Protein AF-A0A970CXB5-F1 (afdb_monomer)

Foldseek 3Di:
DFADLPPDDPVLVVVLVVLVVVVVVCCVVCVVLVQQCVVPVVSSVVVVHPSVVVVVVVVVSVVVNLVSVCNNGNDLLSVQLVPLLLVLQVLPDPDPVSSVVSSVVQSVVLLVVLVVVCVVPVDRSSVSSSVSSVVSSVVSVVVSVVVVD

Nearest PDB structures (foldseek):
  7kyp-assembly4_N  TM=9.381E-01  e=1.995E-06  Streptococcus pneumoniae D39
  7kyo-assembly1_C-2  TM=9.412E-01  e=4.731E-06  Streptococcus pneumoniae D39

Secondary structure (DSSP, 8-state):
----GGG--HHHHHHHHHHHHHHHHHHHHTHHHHHHHHH-HHHHHHTT--HHHHHHHHHHHHHHHHHHHHHHH-HHHHHHHHHHHHHHHHTT-SSHHHHHHHHHHHHHHHHHHHHHHHHHH---HHHHHHHHHHHHHHHHHHHHHHHH-

Radius of gyration: 17.23 Å; Cα contacts (8 Å, |Δi|>4): 120; chains: 1; bounding box: 40×37×47 Å

Sequence (149 aa):
LFGSILVISDLELIFSVILSLIVVIVILLFYNDLFAISYDEDFAKTMGINVKGMNYLVAVLTSITVVLGIRVVGTMLISSMIIFPTITALQISNSFKSTIFIS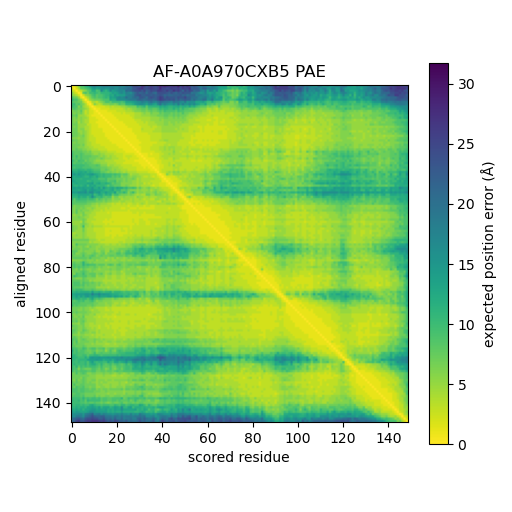VILAITSVIFGVFMSFIYDFPTGATIVMINSIYFVIFLAIKKLRLE

Structure (mmCIF, N/CA/C/O backbone):
data_AF-A0A970CXB5-F1
#
_entry.id   AF-A0A970CXB5-F1
#
loop_
_atom_site.group_PDB
_atom_site.id
_atom_site.type_symbol
_atom_site.label_atom_id
_atom_site.label_alt_id
_atom_site.label_comp_id
_atom_site.label_asym_id
_atom_site.label_entity_id
_atom_site.label_seq_id
_atom_site.pdbx_PDB_ins_code
_atom_site.Cartn_x
_atom_site.Cartn_y
_atom_site.Cartn_z
_atom_site.occupancy
_atom_site.B_iso_or_equiv
_atom_site.auth_seq_id
_atom_site.auth_comp_id
_atom_site.auth_asym_id
_atom_site.auth_atom_id
_atom_site.pdbx_PDB_model_num
ATOM 1 N N . LEU A 1 1 ? 2.685 8.915 -19.118 1.00 51.41 1 LEU A N 1
ATOM 2 C CA . LEU A 1 1 ? 1.547 7.965 -19.001 1.00 51.41 1 LEU A CA 1
ATOM 3 C C . LEU A 1 1 ? 2.050 6.605 -18.545 1.00 51.41 1 LEU A C 1
ATOM 5 O O . LEU A 1 1 ? 1.599 6.132 -17.510 1.00 51.41 1 LEU A O 1
ATOM 9 N N . PHE A 1 2 ? 3.047 6.055 -19.238 1.00 49.03 2 PHE A N 1
ATOM 10 C CA . PHE A 1 2 ? 3.883 4.960 -18.747 1.00 49.03 2 PHE A CA 1
ATOM 11 C C . PHE A 1 2 ? 5.110 5.569 -18.055 1.00 49.03 2 PHE A C 1
ATOM 13 O O . PHE A 1 2 ? 5.755 6.441 -18.640 1.00 49.03 2 PHE A O 1
ATOM 20 N N . GLY A 1 3 ? 5.342 5.235 -16.785 1.00 54.47 3 GLY A N 1
ATOM 21 C CA . GLY A 1 3 ? 6.566 5.627 -16.084 1.00 54.47 3 GLY A CA 1
ATOM 22 C C . GLY A 1 3 ? 7.754 4.858 -16.652 1.00 54.47 3 GLY A C 1
ATOM 23 O O . GLY A 1 3 ? 7.580 3.773 -17.208 1.00 54.47 3 GLY A O 1
ATOM 24 N N . SER A 1 4 ? 8.953 5.421 -16.539 1.00 58.28 4 SER A N 1
ATOM 25 C CA . SER A 1 4 ? 10.175 4.710 -16.902 1.00 58.28 4 SER A CA 1
ATOM 26 C C . SER A 1 4 ? 10.948 4.399 -15.632 1.00 58.28 4 SER A C 1
ATOM 28 O O . SER A 1 4 ? 11.609 5.270 -15.072 1.00 58.28 4 SER A O 1
ATOM 30 N N . ILE A 1 5 ? 10.887 3.138 -15.202 1.00 61.16 5 ILE A N 1
ATOM 31 C CA . ILE A 1 5 ? 11.655 2.619 -14.057 1.00 61.16 5 ILE A CA 1
ATOM 32 C C . ILE A 1 5 ? 13.171 2.819 -14.274 1.00 61.16 5 ILE A C 1
ATOM 34 O O . ILE A 1 5 ? 13.932 2.894 -13.316 1.00 61.16 5 ILE A O 1
ATOM 38 N N . LEU A 1 6 ? 13.600 2.968 -15.533 1.00 55.09 6 LEU A N 1
ATOM 39 C CA . LEU A 1 6 ? 14.987 3.194 -15.948 1.00 55.09 6 LEU A CA 1
ATOM 40 C C . LEU A 1 6 ? 15.471 4.648 -15.789 1.00 55.09 6 LEU A C 1
ATOM 42 O O . LEU A 1 6 ? 16.666 4.888 -15.919 1.00 55.09 6 LEU A O 1
ATOM 46 N N . VAL A 1 7 ? 14.582 5.618 -15.535 1.00 60.44 7 VAL A N 1
ATOM 47 C CA . VAL A 1 7 ? 14.919 7.061 -15.457 1.00 60.44 7 VAL A CA 1
ATOM 48 C C . VAL A 1 7 ? 14.645 7.612 -14.052 1.00 60.44 7 VAL A C 1
ATOM 50 O O . VAL A 1 7 ? 14.286 8.771 -13.874 1.00 60.44 7 VAL A O 1
ATOM 53 N N . ILE A 1 8 ? 14.781 6.770 -13.028 1.00 70.75 8 ILE A N 1
ATOM 54 C CA . ILE A 1 8 ? 14.688 7.209 -11.634 1.00 70.75 8 ILE A CA 1
ATOM 55 C C . ILE A 1 8 ? 16.016 7.848 -11.236 1.00 70.75 8 ILE A C 1
ATOM 57 O O . ILE A 1 8 ? 17.074 7.240 -11.387 1.00 70.75 8 ILE A O 1
ATOM 61 N N . SER A 1 9 ? 15.960 9.067 -10.702 1.00 80.19 9 SER A N 1
ATOM 62 C CA . SER A 1 9 ? 17.124 9.694 -10.069 1.00 80.19 9 SER A CA 1
ATOM 63 C C . SER A 1 9 ? 17.391 9.077 -8.691 1.00 80.19 9 SER A C 1
ATOM 65 O O . SER A 1 9 ? 16.446 8.772 -7.962 1.00 80.19 9 SER A O 1
ATOM 67 N N . ASP A 1 10 ? 18.660 8.979 -8.279 1.00 81.94 10 ASP A N 1
ATOM 68 C CA . ASP A 1 10 ? 19.047 8.487 -6.945 1.00 81.94 10 ASP A CA 1
ATOM 69 C C . ASP A 1 10 ? 18.317 9.224 -5.811 1.00 81.94 10 ASP A C 1
ATOM 71 O O . ASP A 1 10 ? 17.926 8.623 -4.809 1.00 81.94 10 ASP A O 1
ATOM 75 N N . LEU A 1 11 ? 18.060 10.526 -5.989 1.00 82.38 11 LEU A N 1
ATOM 76 C CA . LEU A 1 11 ? 17.287 11.324 -5.038 1.00 82.38 11 LEU A CA 1
ATOM 77 C C . LEU A 1 11 ? 15.834 10.847 -4.934 1.00 82.38 11 LEU A C 1
ATOM 79 O O . LEU A 1 11 ? 15.323 10.699 -3.826 1.00 82.38 11 LEU A O 1
ATOM 83 N N . GLU A 1 12 ? 15.166 10.582 -6.059 1.00 80.81 12 GLU A N 1
ATOM 84 C CA . GLU A 1 12 ? 13.779 10.097 -6.069 1.00 80.81 12 GLU A CA 1
ATOM 85 C C . GLU A 1 12 ? 13.670 8.713 -5.416 1.00 80.81 12 GLU A C 1
ATOM 87 O O . GLU A 1 12 ? 12.716 8.449 -4.680 1.00 80.81 12 GLU A O 1
ATOM 92 N N . LEU A 1 13 ? 14.686 7.865 -5.606 1.00 84.62 13 LEU A N 1
ATOM 93 C CA . LEU A 1 13 ? 14.781 6.564 -4.949 1.00 84.62 13 LEU A CA 1
ATOM 94 C C . LEU A 1 13 ? 14.929 6.708 -3.427 1.00 84.62 13 LEU A C 1
ATOM 96 O O . LEU A 1 13 ? 14.168 6.091 -2.681 1.00 84.62 13 LEU A O 1
ATOM 100 N N . ILE A 1 14 ? 15.841 7.565 -2.953 1.00 88.81 14 ILE A N 1
ATOM 101 C CA . ILE A 1 14 ? 16.033 7.832 -1.517 1.00 88.81 14 ILE A CA 1
ATOM 102 C C . ILE A 1 14 ? 14.749 8.386 -0.886 1.00 88.81 14 ILE A C 1
ATOM 104 O O . ILE A 1 14 ? 14.315 7.888 0.156 1.00 88.81 14 ILE A O 1
ATOM 108 N N . PHE A 1 15 ? 14.100 9.367 -1.523 1.00 87.94 15 PHE A N 1
ATOM 109 C CA . PHE A 1 15 ? 12.828 9.912 -1.037 1.00 87.94 15 PHE A CA 1
ATOM 110 C C . PHE A 1 15 ? 11.739 8.840 -0.955 1.00 87.94 15 PHE A C 1
ATOM 112 O O . PHE A 1 15 ? 11.019 8.787 0.043 1.00 87.94 15 PHE A O 1
ATOM 119 N N . SER A 1 16 ? 11.633 7.959 -1.956 1.00 87.88 16 SER A N 1
ATOM 120 C CA . SER A 1 16 ? 10.654 6.868 -1.938 1.00 87.88 16 SER A CA 1
ATOM 121 C C . SER A 1 16 ? 10.918 5.873 -0.806 1.00 87.88 16 SER A C 1
ATOM 123 O O . SER A 1 16 ? 9.967 5.412 -0.174 1.00 87.88 16 SER A O 1
ATOM 125 N N . VAL A 1 17 ? 12.183 5.545 -0.525 1.00 90.06 17 VAL A N 1
ATOM 126 C CA . VAL A 1 17 ? 12.550 4.628 0.567 1.00 90.06 17 VAL A CA 1
ATOM 127 C C . VAL A 1 17 ? 12.222 5.248 1.924 1.00 90.06 17 VAL A C 1
ATOM 129 O O . VAL A 1 17 ? 11.579 4.603 2.754 1.00 90.06 17 VAL A O 1
ATOM 132 N N . ILE A 1 18 ? 12.603 6.510 2.139 1.00 93.19 18 ILE A N 1
ATOM 133 C CA . ILE A 1 18 ? 12.309 7.236 3.381 1.00 93.19 18 ILE A CA 1
ATOM 134 C C . ILE A 1 18 ? 10.796 7.332 3.594 1.00 93.19 18 ILE A C 1
ATOM 136 O O . ILE A 1 18 ? 10.307 7.017 4.679 1.00 93.19 18 ILE A O 1
ATOM 140 N N . LEU A 1 19 ? 10.040 7.712 2.558 1.00 91.69 19 LEU A N 1
ATOM 141 C CA . LEU A 1 19 ? 8.587 7.812 2.652 1.00 91.69 19 LEU A CA 1
ATOM 142 C C . LEU A 1 19 ? 7.947 6.454 2.953 1.00 91.69 19 LEU A C 1
ATOM 144 O O . LEU A 1 19 ? 7.086 6.375 3.825 1.00 91.69 19 LEU A O 1
ATOM 148 N N . SER A 1 20 ? 8.388 5.385 2.285 1.00 90.56 20 SER A N 1
ATOM 149 C CA . SER A 1 20 ? 7.898 4.032 2.559 1.00 90.56 20 SER A CA 1
ATOM 150 C C . SER A 1 20 ? 8.126 3.638 4.019 1.00 90.56 20 SER A C 1
ATOM 152 O O . SER A 1 20 ? 7.236 3.058 4.638 1.00 90.56 20 SER A O 1
ATOM 154 N N . LEU A 1 21 ? 9.291 3.964 4.589 1.00 94.44 21 LEU A N 1
ATOM 155 C CA . LEU A 1 21 ? 9.592 3.678 5.992 1.00 94.44 21 LEU A CA 1
ATOM 156 C C . LEU A 1 21 ? 8.654 4.450 6.932 1.00 94.44 21 LEU A C 1
ATOM 158 O O . LEU A 1 21 ? 8.094 3.866 7.857 1.00 94.44 21 LEU A O 1
ATOM 162 N N . ILE A 1 22 ? 8.438 5.741 6.663 1.00 94.25 22 ILE A N 1
ATOM 163 C CA . ILE A 1 22 ? 7.520 6.593 7.432 1.00 94.25 22 ILE A CA 1
ATOM 164 C C . ILE A 1 22 ? 6.100 6.023 7.395 1.00 94.25 22 ILE A C 1
ATOM 166 O O . ILE A 1 22 ? 5.473 5.891 8.443 1.00 94.25 22 ILE A O 1
ATOM 170 N N . VAL A 1 23 ? 5.603 5.642 6.214 1.00 92.75 23 VAL A N 1
ATOM 171 C CA . VAL A 1 23 ? 4.262 5.059 6.055 1.00 92.75 23 VAL A CA 1
ATOM 172 C C . VAL A 1 23 ? 4.129 3.772 6.868 1.00 92.75 23 VAL A C 1
ATOM 174 O O . VAL A 1 23 ? 3.156 3.615 7.603 1.00 92.75 23 VAL A 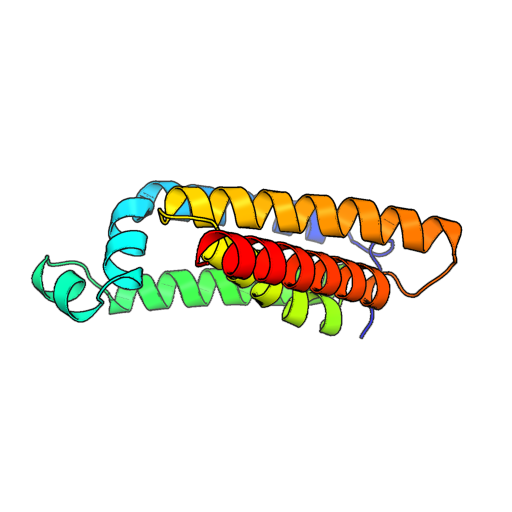O 1
ATOM 177 N N . VAL A 1 24 ? 5.117 2.875 6.804 1.00 92.50 24 VAL A N 1
ATOM 178 C CA . VAL A 1 24 ? 5.108 1.632 7.592 1.00 92.50 24 VAL A CA 1
ATOM 179 C C . VAL A 1 24 ? 5.105 1.926 9.094 1.00 92.50 24 VAL A C 1
ATOM 181 O O . VAL A 1 24 ? 4.311 1.335 9.822 1.00 92.50 24 VAL A O 1
ATOM 184 N N . ILE A 1 25 ? 5.938 2.859 9.566 1.00 93.50 25 ILE A N 1
ATOM 185 C CA . ILE A 1 25 ? 5.994 3.250 10.983 1.00 93.50 25 ILE A CA 1
ATOM 186 C C . ILE A 1 25 ? 4.647 3.809 11.447 1.00 93.50 25 ILE A C 1
ATOM 188 O O . ILE A 1 25 ? 4.146 3.404 12.492 1.00 93.50 25 ILE A O 1
ATOM 192 N N . VAL A 1 26 ? 4.034 4.695 10.663 1.00 91.81 26 VAL A N 1
ATOM 193 C CA . VAL A 1 26 ? 2.715 5.262 10.967 1.00 91.81 26 VAL A CA 1
ATOM 194 C C . VAL A 1 26 ? 1.659 4.164 11.058 1.00 91.81 26 VAL A C 1
ATOM 196 O O . VAL A 1 26 ? 0.900 4.140 12.023 1.00 91.81 26 VAL A O 1
ATOM 199 N N . ILE A 1 27 ? 1.622 3.237 10.096 1.00 89.19 27 ILE A N 1
ATOM 200 C CA . ILE A 1 27 ? 0.663 2.124 10.107 1.00 89.19 27 ILE A CA 1
ATOM 201 C C . ILE A 1 27 ? 0.848 1.261 11.359 1.00 89.19 27 ILE A C 1
ATOM 203 O O . ILE A 1 27 ? -0.140 0.829 11.946 1.00 89.19 27 ILE A O 1
ATOM 207 N N . LEU A 1 28 ? 2.091 1.015 11.785 1.00 90.06 28 LEU A N 1
ATOM 208 C CA . LEU A 1 28 ? 2.377 0.228 12.986 1.00 90.06 28 LEU A CA 1
ATOM 209 C C . LEU A 1 28 ? 1.985 0.962 14.275 1.00 90.06 28 LEU A C 1
ATOM 211 O O . LEU A 1 28 ? 1.405 0.342 15.163 1.00 90.06 28 LEU A O 1
ATOM 215 N N . LEU A 1 29 ? 2.277 2.262 14.379 1.00 88.88 29 LEU A N 1
ATOM 216 C CA . LEU A 1 29 ? 1.959 3.073 15.559 1.00 88.88 29 LEU A CA 1
ATOM 217 C C . LEU A 1 29 ? 0.451 3.293 15.721 1.00 88.88 29 LEU A C 1
ATOM 219 O O . LEU A 1 29 ? -0.072 3.169 16.824 1.00 88.88 29 LEU A O 1
ATOM 223 N N . PHE A 1 30 ? -0.249 3.577 14.622 1.00 87.19 30 PHE A N 1
ATOM 224 C CA . PHE A 1 30 ? -1.679 3.894 14.612 1.00 87.19 30 PHE A CA 1
ATOM 225 C C . PHE A 1 30 ? -2.552 2.713 14.174 1.00 87.19 30 PHE A C 1
ATOM 227 O O . PHE A 1 30 ? -3.691 2.901 13.756 1.00 87.19 30 PHE A O 1
ATOM 234 N N . TYR A 1 31 ? -2.046 1.479 14.275 1.00 86.00 31 TYR A N 1
ATOM 235 C CA . TYR A 1 31 ? -2.751 0.281 13.809 1.00 86.00 31 TYR A CA 1
ATOM 236 C C . TYR A 1 31 ? -4.165 0.151 14.401 1.00 86.00 31 TYR A C 1
ATOM 238 O O . TYR A 1 31 ? -5.119 -0.119 13.672 1.00 86.00 31 TYR A O 1
ATOM 246 N N . ASN A 1 32 ? -4.308 0.366 15.714 1.00 83.06 32 ASN A N 1
ATOM 247 C CA . ASN A 1 32 ? -5.594 0.241 16.407 1.00 83.06 32 ASN A CA 1
ATOM 248 C C . ASN A 1 32 ? -6.591 1.319 15.963 1.00 83.06 32 ASN A C 1
ATOM 250 O O . ASN A 1 32 ? -7.763 1.015 15.745 1.00 83.06 32 ASN A O 1
ATOM 254 N N . ASP A 1 33 ? -6.115 2.550 15.773 1.00 84.94 33 ASP A N 1
ATOM 255 C CA . ASP A 1 33 ? -6.948 3.671 15.337 1.00 84.94 33 ASP A CA 1
ATOM 256 C C . ASP A 1 33 ? -7.400 3.486 13.885 1.00 84.94 33 ASP A C 1
ATOM 258 O O . ASP A 1 33 ? -8.574 3.672 13.569 1.00 84.94 33 ASP A O 1
ATOM 262 N N . LEU A 1 34 ? -6.489 3.047 13.008 1.00 85.25 34 LEU A N 1
ATOM 263 C CA . LEU A 1 34 ? -6.795 2.724 11.613 1.00 85.25 34 LEU A CA 1
ATOM 264 C C . LEU A 1 34 ? -7.802 1.578 11.508 1.00 85.25 34 LEU A C 1
ATOM 266 O O . LEU A 1 34 ? -8.702 1.631 10.670 1.00 85.25 34 LEU A O 1
ATOM 270 N N . PHE A 1 35 ? -7.679 0.561 12.363 1.00 85.12 35 PHE A N 1
ATOM 271 C CA . PHE A 1 35 ? -8.638 -0.536 12.423 1.00 85.12 35 PHE A CA 1
ATOM 272 C C . PHE A 1 35 ? -10.023 -0.055 12.865 1.00 85.12 35 PHE A C 1
ATOM 274 O O . PHE A 1 35 ? -11.011 -0.391 12.217 1.00 85.12 35 PHE A O 1
ATOM 281 N N . ALA A 1 36 ? -10.091 0.761 13.921 1.00 83.81 36 ALA A N 1
ATOM 282 C CA . ALA A 1 36 ? -11.347 1.298 14.434 1.00 83.81 36 ALA A CA 1
ATOM 283 C C . ALA A 1 36 ? -12.074 2.147 13.381 1.00 83.81 36 ALA A C 1
ATOM 285 O O . ALA A 1 36 ? -13.245 1.908 13.106 1.00 83.81 36 ALA A O 1
ATOM 286 N N . ILE A 1 37 ? -11.359 3.074 12.736 1.00 85.69 37 ILE A N 1
ATOM 287 C CA . ILE A 1 37 ? -11.910 3.959 11.698 1.00 85.69 37 ILE A CA 1
ATOM 288 C C . ILE A 1 37 ? -12.358 3.169 10.463 1.00 85.69 37 ILE A C 1
ATOM 290 O O . ILE A 1 37 ? -13.384 3.486 9.873 1.00 85.69 37 ILE A O 1
ATOM 294 N N . SER A 1 38 ? -11.619 2.121 10.085 1.00 83.06 38 SER A N 1
ATOM 295 C CA . SER A 1 38 ? -11.967 1.292 8.922 1.00 83.06 38 SER A CA 1
ATOM 296 C C . SER A 1 38 ? -13.206 0.420 9.145 1.00 83.06 38 SER A C 1
ATOM 298 O O . SER A 1 38 ? -13.808 -0.023 8.169 1.00 83.06 38 SER A O 1
ATOM 300 N N . TYR A 1 39 ? -13.553 0.122 10.401 1.00 79.94 39 TYR A N 1
ATOM 301 C CA . TYR A 1 39 ? -14.708 -0.711 10.737 1.00 79.94 39 TYR A CA 1
ATOM 302 C C . TYR A 1 39 ? -15.957 0.136 10.987 1.00 79.94 39 TYR A C 1
ATOM 304 O O . TYR A 1 39 ? -17.013 -0.158 10.433 1.00 79.94 39 TYR A O 1
ATOM 312 N N . ASP A 1 40 ? -15.826 1.183 11.807 1.00 83.38 40 ASP A N 1
ATOM 313 C CA . ASP A 1 40 ? -16.903 2.120 12.116 1.00 83.38 40 ASP A CA 1
ATOM 314 C C . ASP A 1 40 ? -16.322 3.459 12.612 1.00 83.38 40 ASP A C 1
ATOM 316 O O . ASP A 1 40 ? -15.790 3.577 13.723 1.00 83.38 40 ASP A O 1
ATOM 320 N N . GLU A 1 41 ? -16.434 4.494 11.774 1.00 82.62 41 GLU A N 1
ATOM 321 C CA . GLU A 1 41 ? -15.962 5.839 12.107 1.00 82.62 41 GLU A CA 1
ATOM 322 C C . GLU A 1 41 ? -16.720 6.470 13.282 1.00 82.62 41 GLU A C 1
ATOM 324 O O . GLU A 1 41 ? -16.133 7.236 14.051 1.00 82.62 41 GLU A O 1
ATOM 329 N N . ASP A 1 42 ? -18.016 6.201 13.421 1.00 81.06 42 ASP A N 1
ATOM 330 C CA . ASP A 1 42 ? -18.832 6.795 14.476 1.00 81.06 42 ASP A CA 1
ATOM 331 C C . ASP A 1 42 ? -18.542 6.115 15.814 1.00 81.06 42 ASP A C 1
ATOM 333 O O . ASP A 1 42 ? -18.364 6.799 16.826 1.00 81.06 42 ASP A O 1
ATOM 337 N N . PHE A 1 43 ? -18.329 4.798 15.808 1.00 78.75 43 PHE A N 1
ATOM 338 C CA . PHE A 1 43 ? -17.798 4.076 16.961 1.00 78.75 43 PHE A CA 1
ATOM 339 C C . PHE A 1 43 ? -16.411 4.601 17.366 1.00 78.75 43 PHE A C 1
ATOM 341 O O . PHE A 1 43 ? -16.183 4.907 18.539 1.00 78.75 43 PHE A O 1
ATOM 348 N N . ALA A 1 44 ? -15.500 4.818 16.412 1.00 82.50 44 ALA A N 1
ATOM 349 C CA . ALA A 1 44 ? -14.173 5.372 16.688 1.00 82.50 44 ALA A CA 1
ATOM 350 C C . ALA A 1 44 ? -14.231 6.774 17.329 1.00 82.50 44 ALA A C 1
ATOM 352 O O . ALA A 1 44 ? -13.498 7.044 18.286 1.00 82.50 44 ALA A O 1
ATOM 353 N N . LYS A 1 45 ? -15.145 7.648 16.875 1.00 83.38 45 LYS A N 1
ATOM 354 C CA . LYS A 1 45 ? -15.376 8.965 17.503 1.00 83.38 45 LYS A CA 1
ATOM 355 C C . LYS A 1 45 ? -15.834 8.824 18.954 1.00 83.38 45 LYS A C 1
ATOM 357 O O . LYS A 1 45 ? -15.359 9.571 19.807 1.00 83.38 45 LYS A O 1
ATOM 362 N N . THR A 1 46 ? -16.717 7.865 19.251 1.00 83.69 46 THR A N 1
ATOM 363 C CA . THR A 1 46 ? -17.181 7.626 20.632 1.00 83.69 46 THR A CA 1
ATOM 364 C C . THR A 1 46 ? -16.091 7.066 21.549 1.00 83.69 46 THR A C 1
ATOM 366 O O . THR A 1 46 ? -16.117 7.334 22.746 1.00 83.69 46 THR A O 1
ATOM 369 N N . MET A 1 47 ? -15.085 6.374 21.000 1.00 80.19 47 MET A N 1
ATOM 370 C CA . MET 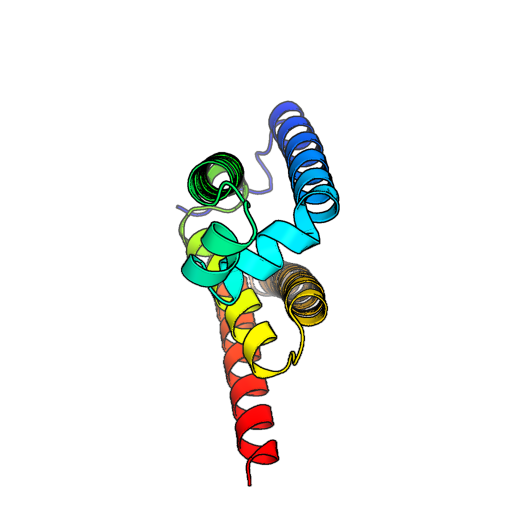A 1 47 ? -13.901 5.906 21.737 1.00 80.19 47 MET A CA 1
ATOM 371 C C . MET A 1 47 ? -12.851 7.005 21.994 1.00 80.19 47 MET A C 1
ATOM 373 O O . MET A 1 47 ? -11.800 6.728 22.568 1.00 80.19 47 MET A O 1
ATOM 377 N N . GLY A 1 48 ? -13.112 8.252 21.582 1.00 79.81 48 GLY A N 1
ATOM 378 C CA . GLY A 1 48 ? -12.194 9.380 21.767 1.00 79.81 48 GLY A CA 1
ATOM 379 C C . GLY A 1 48 ? -11.083 9.471 20.716 1.00 79.81 48 GLY A C 1
ATOM 380 O O . GLY A 1 48 ? -10.164 10.276 20.870 1.00 79.81 48 GLY A O 1
ATOM 381 N N . ILE A 1 49 ? -11.162 8.690 19.633 1.00 85.50 49 ILE A N 1
ATOM 382 C CA . ILE A 1 49 ? -10.204 8.757 18.526 1.00 85.50 49 ILE A CA 1
ATOM 383 C C . ILE A 1 49 ? -10.505 10.004 17.689 1.00 85.50 49 ILE A C 1
ATOM 385 O O . ILE A 1 49 ? -11.640 10.244 17.267 1.00 85.50 49 ILE A O 1
ATOM 389 N N . ASN A 1 50 ? -9.475 10.802 17.392 1.00 85.88 50 ASN A N 1
ATOM 390 C CA . ASN A 1 50 ? -9.608 11.941 16.485 1.00 85.88 50 ASN A CA 1
ATOM 391 C C . ASN A 1 50 ? -9.651 11.466 15.022 1.00 85.88 50 ASN A C 1
ATOM 393 O O . ASN A 1 50 ? -8.667 11.568 14.286 1.00 85.88 50 ASN A O 1
ATOM 397 N N . VAL A 1 51 ? -10.817 10.972 14.597 1.00 86.62 51 VAL A N 1
ATOM 398 C CA . VAL A 1 51 ? -11.053 10.438 13.244 1.00 86.62 51 VAL A CA 1
ATOM 399 C C . VAL A 1 51 ? -10.679 11.445 12.157 1.00 86.62 51 VAL A C 1
ATOM 401 O O . VAL A 1 51 ? -10.040 11.081 11.174 1.00 86.62 51 VAL A O 1
ATOM 404 N N . LYS A 1 52 ? -10.988 12.735 12.352 1.00 87.25 52 LYS A N 1
ATOM 405 C CA . LYS A 1 52 ? -10.618 13.784 11.388 1.00 87.25 52 LYS A CA 1
ATOM 406 C C . LYS A 1 52 ? -9.103 13.884 11.235 1.00 87.25 52 LYS A C 1
ATOM 408 O O . LYS A 1 52 ? -8.612 13.867 10.112 1.00 87.25 52 LYS A O 1
ATOM 413 N N . GLY A 1 53 ? -8.368 13.967 12.346 1.00 88.75 53 GLY A N 1
ATOM 414 C CA . GLY A 1 53 ? -6.905 14.040 12.329 1.00 88.75 53 GLY A CA 1
ATOM 415 C C . GLY A 1 53 ? -6.269 12.826 11.651 1.00 88.75 53 GLY A C 1
ATOM 416 O O . GLY A 1 53 ? -5.371 12.990 10.827 1.00 88.75 53 GLY A O 1
ATOM 417 N N . MET A 1 54 ? -6.786 11.628 11.931 1.00 89.62 54 MET A N 1
ATOM 418 C CA . MET A 1 54 ? -6.291 10.396 11.318 1.00 89.62 54 MET A CA 1
ATOM 419 C C . MET A 1 54 ? -6.582 10.336 9.815 1.00 89.62 54 MET A C 1
ATOM 421 O O . MET A 1 54 ? -5.681 10.051 9.029 1.00 89.62 54 MET A O 1
ATOM 425 N N . ASN A 1 55 ? -7.801 10.687 9.393 1.00 89.56 55 ASN A N 1
ATOM 426 C CA . ASN A 1 55 ? -8.166 10.742 7.977 1.00 89.56 55 ASN A CA 1
ATOM 427 C C . ASN A 1 55 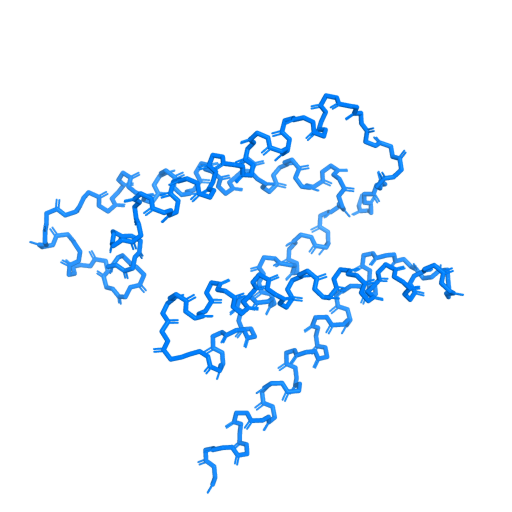? -7.311 11.766 7.217 1.00 89.56 55 ASN A C 1
ATOM 429 O O . ASN A 1 55 ? -6.841 11.471 6.120 1.00 89.56 55 ASN A O 1
ATOM 433 N N . TYR A 1 56 ? -7.030 12.933 7.810 1.00 92.06 56 TYR A N 1
ATOM 434 C CA . TYR A 1 56 ? -6.091 13.900 7.230 1.00 92.06 56 TYR A CA 1
ATOM 435 C C . TYR A 1 56 ? -4.675 13.333 7.108 1.00 92.06 56 TYR A C 1
ATOM 437 O O . TYR A 1 56 ? -4.052 13.473 6.057 1.00 92.06 56 TYR A O 1
ATOM 445 N N . LEU A 1 57 ? -4.169 12.673 8.151 1.00 91.94 57 LEU A N 1
ATOM 446 C CA . LEU A 1 57 ? -2.833 12.083 8.160 1.00 91.94 57 LEU A CA 1
ATOM 447 C C . LEU A 1 57 ? -2.686 11.017 7.064 1.00 91.94 57 LEU A C 1
ATOM 449 O O . LEU A 1 57 ? -1.750 11.076 6.264 1.00 91.94 57 LEU A O 1
ATOM 453 N N . VAL A 1 58 ? -3.639 10.085 6.973 1.00 91.12 58 VAL A N 1
ATOM 454 C CA . VAL A 1 58 ? -3.652 9.035 5.944 1.00 91.12 58 VAL A CA 1
ATOM 455 C C . VAL A 1 58 ? -3.805 9.635 4.549 1.00 91.12 58 VAL A C 1
ATOM 457 O O . VAL A 1 58 ? -3.103 9.212 3.629 1.00 91.12 58 VAL A O 1
ATOM 460 N N . ALA A 1 59 ? -4.661 10.645 4.375 1.00 92.00 59 ALA A N 1
ATOM 461 C CA . ALA A 1 59 ? -4.841 11.319 3.092 1.00 92.00 59 ALA A CA 1
ATOM 462 C C . ALA A 1 59 ? -3.551 12.005 2.621 1.00 92.00 59 ALA A C 1
ATOM 464 O O . ALA A 1 59 ? -3.169 11.851 1.461 1.00 92.00 59 ALA A O 1
ATOM 465 N N . VAL A 1 60 ? -2.840 12.703 3.513 1.00 94.19 60 VAL A N 1
ATOM 466 C CA . VAL A 1 60 ? -1.560 13.349 3.191 1.00 94.19 60 VAL A CA 1
ATOM 467 C C . VAL A 1 60 ? -0.513 12.304 2.814 1.00 94.19 60 VAL A C 1
ATOM 469 O O . VAL A 1 60 ? 0.061 12.396 1.730 1.00 94.19 60 VAL A O 1
ATOM 472 N N . LEU A 1 61 ? -0.310 11.272 3.636 1.00 92.31 61 LEU A N 1
ATOM 473 C CA . LEU A 1 61 ? 0.659 10.211 3.338 1.00 92.31 61 LEU A CA 1
ATOM 474 C C . LEU A 1 61 ? 0.354 9.501 2.017 1.00 92.31 61 LEU A C 1
ATOM 476 O O . LEU A 1 61 ? 1.256 9.283 1.204 1.00 92.31 61 LEU A O 1
ATOM 480 N N . THR A 1 62 ? -0.919 9.189 1.773 1.00 91.06 62 THR A N 1
ATOM 481 C CA . THR A 1 62 ? -1.362 8.553 0.530 1.00 91.06 62 THR A CA 1
ATOM 482 C C . THR A 1 62 ? -1.130 9.480 -0.656 1.00 91.06 62 THR A C 1
ATOM 484 O O . THR A 1 62 ? -0.580 9.043 -1.660 1.00 91.06 62 THR A O 1
ATOM 487 N N . SER A 1 63 ? -1.463 10.769 -0.543 1.00 92.38 63 SER A N 1
ATOM 488 C CA . SER A 1 63 ? -1.263 11.735 -1.630 1.00 92.38 63 SER A CA 1
ATOM 489 C C . SER A 1 63 ? 0.203 11.833 -2.053 1.00 92.38 63 SER A C 1
ATOM 491 O O . SER A 1 63 ? 0.502 11.743 -3.243 1.00 92.38 63 SER A O 1
ATOM 493 N N . ILE A 1 64 ? 1.129 11.917 -1.092 1.00 92.06 64 ILE A N 1
ATOM 494 C CA . ILE A 1 64 ? 2.567 11.988 -1.371 1.00 92.06 64 ILE A CA 1
ATOM 495 C C . ILE A 1 64 ? 3.037 10.672 -2.007 1.00 92.06 64 ILE A C 1
ATOM 497 O O . ILE A 1 64 ? 3.743 10.694 -3.015 1.00 92.06 64 ILE A O 1
ATOM 501 N N . THR A 1 65 ? 2.595 9.531 -1.470 1.00 90.19 65 THR A N 1
ATOM 502 C CA . THR A 1 65 ? 2.941 8.198 -1.992 1.00 90.19 65 THR A CA 1
ATOM 503 C C . THR A 1 65 ? 2.483 8.027 -3.441 1.00 90.19 65 THR A C 1
ATOM 505 O O . THR A 1 65 ? 3.247 7.571 -4.289 1.00 90.19 65 THR A O 1
ATOM 508 N N . VAL A 1 66 ? 1.255 8.447 -3.752 1.00 89.75 66 VAL A N 1
ATOM 509 C CA . VAL A 1 66 ? 0.683 8.382 -5.102 1.00 89.75 66 VAL A CA 1
ATOM 510 C C . VAL A 1 66 ? 1.428 9.308 -6.060 1.00 89.75 66 VAL A C 1
ATOM 512 O O . VAL A 1 66 ? 1.799 8.880 -7.150 1.00 89.75 66 VAL A O 1
ATOM 515 N N . VAL A 1 67 ? 1.693 10.555 -5.662 1.00 88.62 67 VAL A N 1
ATOM 516 C CA . VAL A 1 67 ? 2.397 11.533 -6.508 1.00 88.62 67 VAL A CA 1
ATOM 517 C C . VAL A 1 67 ? 3.816 11.070 -6.840 1.00 88.62 67 VAL A C 1
ATOM 519 O O . VAL A 1 67 ? 4.212 11.128 -8.006 1.00 88.62 67 VAL A O 1
ATOM 522 N N . LEU A 1 68 ? 4.567 10.570 -5.854 1.00 85.38 68 LEU A N 1
ATOM 523 C CA . LEU A 1 68 ? 5.900 10.010 -6.097 1.00 85.38 68 LEU A CA 1
ATOM 524 C C . LEU A 1 68 ? 5.829 8.758 -6.970 1.00 85.38 68 LEU A C 1
ATOM 526 O O . LEU A 1 68 ? 6.579 8.639 -7.937 1.00 85.38 68 LEU A O 1
ATOM 530 N N . GLY A 1 69 ? 4.883 7.859 -6.695 1.00 83.00 69 GLY A N 1
ATOM 531 C CA . GLY A 1 69 ? 4.708 6.659 -7.499 1.00 83.00 69 GLY A CA 1
ATOM 532 C C . GLY A 1 69 ? 4.433 6.979 -8.972 1.00 83.00 69 GLY A C 1
ATOM 533 O O . GLY A 1 69 ? 4.928 6.272 -9.852 1.00 83.00 69 GLY A O 1
ATOM 534 N N . ILE A 1 70 ? 3.632 8.014 -9.268 1.00 85.50 70 ILE A N 1
ATOM 535 C CA . ILE A 1 70 ? 3.223 8.350 -10.645 1.00 85.50 70 ILE A CA 1
ATOM 536 C C . ILE A 1 70 ? 4.441 8.638 -11.516 1.00 85.50 70 ILE A C 1
ATOM 538 O O . ILE A 1 70 ? 4.441 8.277 -12.694 1.00 85.50 70 ILE A O 1
ATOM 542 N N . ARG A 1 71 ? 5.482 9.241 -10.939 1.00 76.88 71 ARG A N 1
ATOM 543 C CA . ARG A 1 71 ? 6.744 9.485 -11.640 1.00 76.88 71 ARG A CA 1
ATOM 544 C C . ARG A 1 71 ? 7.469 8.188 -11.980 1.00 76.88 71 ARG A C 1
ATOM 546 O O . ARG A 1 71 ? 7.959 8.045 -13.094 1.00 76.88 71 ARG A O 1
ATOM 553 N N . VAL A 1 72 ? 7.476 7.243 -11.043 1.00 74.56 72 VAL A N 1
ATOM 554 C CA . VAL A 1 72 ? 8.211 5.982 -11.160 1.00 74.56 72 VAL A CA 1
ATOM 555 C C . VAL A 1 72 ? 7.530 5.017 -12.131 1.00 74.56 72 VAL A C 1
ATOM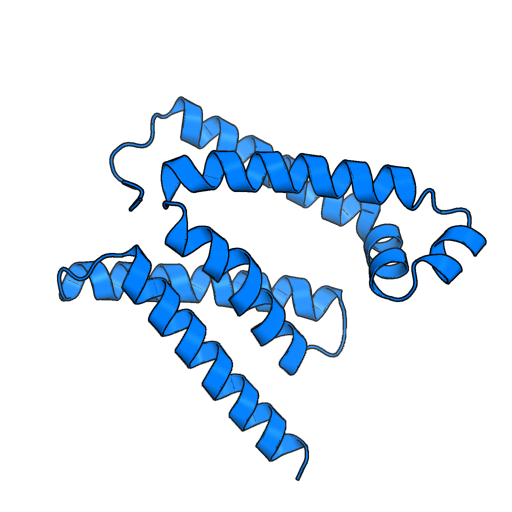 557 O O . VAL A 1 72 ? 8.149 4.543 -13.082 1.00 74.56 72 VAL A O 1
ATOM 560 N N . VAL A 1 73 ? 6.245 4.729 -11.915 1.00 74.94 73 VAL A N 1
ATOM 561 C CA . VAL A 1 73 ? 5.552 3.629 -12.610 1.00 74.94 73 VAL A CA 1
ATOM 562 C C . VAL A 1 73 ? 4.507 4.114 -13.622 1.00 74.94 73 VAL A C 1
ATOM 564 O O . VAL A 1 73 ? 4.156 3.405 -14.565 1.00 74.94 73 VAL A O 1
ATOM 567 N N . GLY A 1 74 ? 4.043 5.357 -13.495 1.00 77.69 74 GLY A N 1
ATOM 568 C CA . GLY A 1 74 ? 3.000 5.931 -14.345 1.00 77.69 74 GLY A CA 1
ATOM 569 C C . GLY A 1 74 ? 1.596 5.843 -13.744 1.00 77.69 74 GLY A C 1
ATOM 570 O O . GLY A 1 74 ? 1.303 5.054 -12.845 1.00 77.69 74 GLY A O 1
ATOM 571 N N . THR A 1 75 ? 0.697 6.683 -14.258 1.00 80.56 75 THR A N 1
ATOM 572 C CA . THR A 1 75 ? -0.644 6.907 -13.693 1.00 80.56 75 THR A CA 1
ATOM 573 C C . THR A 1 75 ? -1.575 5.699 -13.821 1.00 80.56 75 THR A C 1
ATOM 575 O O . THR A 1 75 ? -2.311 5.392 -12.885 1.00 80.56 75 THR A O 1
ATOM 578 N N . MET A 1 76 ? -1.532 4.990 -14.955 1.00 81.25 76 MET A N 1
ATOM 579 C CA . MET A 1 76 ? -2.405 3.836 -15.228 1.00 81.25 76 MET A CA 1
ATOM 580 C C . MET A 1 76 ? -2.162 2.678 -14.255 1.00 81.25 76 MET A C 1
ATOM 582 O O . MET A 1 76 ? -3.104 2.071 -13.740 1.00 81.25 76 MET A O 1
ATOM 586 N N . LEU A 1 77 ? -0.888 2.393 -13.980 1.00 81.94 77 LEU A N 1
ATOM 587 C CA . LEU A 1 77 ? -0.508 1.292 -13.106 1.00 81.94 77 LEU A CA 1
ATOM 588 C C . LEU A 1 77 ? -0.868 1.592 -11.652 1.00 81.94 77 LEU A C 1
ATOM 590 O O . LEU A 1 77 ? -1.377 0.715 -10.961 1.00 81.94 77 LEU A O 1
ATOM 594 N N . ILE A 1 78 ? -0.697 2.835 -11.204 1.00 85.38 78 ILE A N 1
ATOM 595 C CA . ILE A 1 78 ? -1.008 3.221 -9.824 1.00 85.38 78 ILE A CA 1
ATOM 596 C C . ILE A 1 78 ? -2.484 3.136 -9.507 1.00 85.38 78 ILE A C 1
ATOM 598 O O . ILE A 1 78 ? -2.845 2.568 -8.479 1.00 85.38 78 ILE A O 1
ATOM 602 N N . SER A 1 79 ? -3.341 3.637 -10.397 1.00 83.62 79 SER A N 1
ATOM 603 C CA . SER A 1 79 ? -4.787 3.533 -10.194 1.00 83.62 79 SER A CA 1
ATOM 604 C C . SER A 1 79 ? -5.219 2.077 -10.005 1.00 83.62 79 SER A C 1
ATOM 606 O O . SER A 1 79 ? -6.079 1.793 -9.178 1.00 83.62 79 SER A O 1
ATOM 608 N N . SER A 1 80 ? -4.586 1.156 -10.730 1.00 83.94 80 SER A N 1
ATOM 609 C CA . SER A 1 80 ? -4.880 -0.269 -10.631 1.00 83.94 80 SER A CA 1
ATOM 610 C C . SER A 1 80 ? -4.275 -0.899 -9.370 1.00 83.94 80 SER A C 1
ATOM 612 O O . SER A 1 80 ? -4.971 -1.599 -8.638 1.00 83.94 80 SER A O 1
ATOM 614 N N . MET A 1 81 ? -3.003 -0.629 -9.066 1.00 82.69 81 MET A N 1
ATOM 615 C CA . MET A 1 81 ? -2.305 -1.221 -7.919 1.00 82.69 81 MET A CA 1
ATOM 616 C C . MET A 1 81 ? -2.819 -0.749 -6.558 1.00 82.69 81 MET A C 1
ATOM 618 O O . MET A 1 81 ? -2.661 -1.472 -5.584 1.00 82.69 81 MET A O 1
ATOM 622 N N . ILE A 1 82 ? -3.443 0.424 -6.454 1.00 85.69 82 ILE A N 1
ATOM 623 C CA . ILE A 1 82 ? -4.070 0.848 -5.191 1.00 85.69 82 ILE A CA 1
ATOM 624 C C . ILE A 1 82 ? -5.317 -0.001 -4.895 1.00 85.69 82 ILE A C 1
ATOM 626 O O . ILE A 1 82 ? -5.590 -0.355 -3.746 1.00 85.69 82 ILE A O 1
ATOM 630 N N . ILE A 1 83 ? -6.073 -0.337 -5.943 1.00 85.50 83 ILE A N 1
ATOM 631 C CA . ILE A 1 83 ? -7.419 -0.897 -5.825 1.00 85.50 83 ILE A CA 1
ATOM 632 C C . ILE A 1 83 ? -7.386 -2.431 -5.857 1.00 85.50 83 ILE A C 1
ATOM 634 O O . ILE A 1 83 ? -7.860 -3.083 -4.927 1.00 85.50 83 ILE A O 1
ATOM 638 N N . P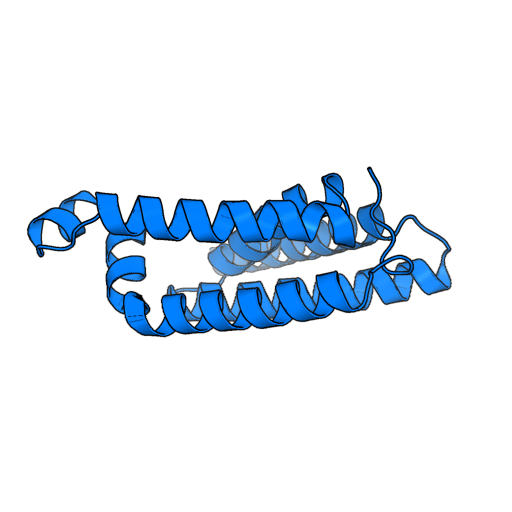HE A 1 84 ? -6.803 -3.031 -6.897 1.00 85.06 84 PHE A N 1
ATOM 639 C CA . PHE A 1 84 ? -6.887 -4.475 -7.142 1.00 85.06 84 PHE A CA 1
ATOM 640 C C . PHE A 1 84 ? -6.319 -5.367 -6.030 1.00 85.06 84 PHE A C 1
ATOM 642 O O . PHE A 1 84 ? -7.050 -6.259 -5.589 1.00 85.06 84 PHE A O 1
ATOM 649 N N . PRO A 1 85 ? -5.075 -5.191 -5.543 1.00 83.62 85 PRO A N 1
ATOM 650 C CA . PRO A 1 85 ? -4.524 -6.084 -4.524 1.00 83.62 85 PRO A CA 1
ATOM 651 C C . PRO A 1 85 ? -5.285 -5.977 -3.200 1.00 83.62 85 PRO A C 1
ATOM 653 O O . PRO A 1 85 ? -5.470 -6.983 -2.519 1.00 83.62 85 PRO A O 1
ATOM 656 N N . THR A 1 86 ? -5.792 -4.789 -2.863 1.00 86.50 86 THR A N 1
ATOM 657 C CA . THR A 1 86 ? -6.585 -4.555 -1.650 1.00 86.50 86 THR A CA 1
ATOM 658 C C . THR A 1 86 ? -7.936 -5.259 -1.725 1.00 86.50 86 THR A C 1
ATOM 660 O O . THR A 1 86 ? -8.284 -6.015 -0.819 1.00 86.50 86 THR A O 1
ATOM 663 N N . ILE A 1 87 ? -8.680 -5.083 -2.823 1.00 85.81 87 ILE A N 1
ATOM 664 C CA . ILE A 1 87 ? -9.971 -5.763 -3.005 1.00 85.81 87 ILE A CA 1
ATOM 665 C C . ILE A 1 87 ? -9.767 -7.280 -3.104 1.00 85.81 87 ILE A C 1
ATOM 667 O O . ILE A 1 87 ? -10.533 -8.045 -2.524 1.00 85.81 87 ILE A O 1
ATOM 671 N N . THR A 1 88 ? -8.722 -7.736 -3.794 1.00 85.75 88 THR A N 1
ATOM 672 C CA . THR A 1 88 ? -8.399 -9.168 -3.888 1.00 85.75 88 THR A CA 1
ATOM 673 C C . THR A 1 88 ? -8.097 -9.760 -2.512 1.00 85.75 88 THR A C 1
ATOM 675 O O . THR A 1 88 ? -8.620 -10.821 -2.181 1.00 85.75 88 THR A O 1
ATOM 678 N N . ALA A 1 89 ? -7.331 -9.059 -1.672 1.00 86.12 89 ALA A N 1
ATOM 679 C CA . ALA A 1 89 ? -7.059 -9.497 -0.307 1.00 86.12 89 ALA A CA 1
ATOM 680 C C . ALA A 1 89 ? -8.336 -9.564 0.546 1.00 86.12 89 ALA A C 1
ATOM 682 O O . ALA A 1 89 ? -8.572 -10.587 1.187 1.00 86.12 89 ALA A O 1
ATOM 683 N N . LEU A 1 90 ? -9.192 -8.533 0.481 1.00 85.50 90 LEU A N 1
ATOM 684 C CA . LEU A 1 90 ? -10.474 -8.459 1.205 1.00 85.50 90 LEU A CA 1
ATOM 685 C C . LEU A 1 90 ? -11.435 -9.615 0.893 1.00 85.50 90 LEU A C 1
ATOM 687 O O . LEU A 1 90 ? -12.351 -9.888 1.666 1.00 85.50 90 LEU A O 1
ATOM 691 N N . GLN A 1 91 ? -11.268 -10.304 -0.237 1.00 81.00 91 GLN A N 1
ATOM 692 C CA . GLN A 1 91 ? -12.109 -11.453 -0.566 1.00 81.00 91 GLN A CA 1
ATOM 693 C C . GLN A 1 91 ? -11.805 -12.692 0.284 1.00 81.00 91 GLN A C 1
ATOM 695 O O . GLN A 1 91 ? -12.686 -13.536 0.444 1.00 81.00 91 GLN A O 1
ATOM 700 N N . ILE A 1 92 ? -10.595 -12.798 0.832 1.00 78.75 92 ILE A N 1
ATOM 701 C CA . ILE A 1 92 ? -10.088 -14.002 1.510 1.00 78.75 92 ILE A CA 1
ATOM 702 C C . ILE A 1 92 ? -9.784 -13.725 2.979 1.00 78.75 92 ILE A C 1
ATOM 704 O O . ILE A 1 92 ? -9.862 -14.631 3.811 1.00 78.75 92 ILE A O 1
ATOM 708 N N . SER A 1 93 ? -9.370 -12.499 3.297 1.00 80.44 93 SER A N 1
ATOM 709 C CA . SER A 1 93 ? -8.960 -12.131 4.640 1.00 80.44 93 SER A CA 1
ATOM 710 C C . SER A 1 93 ? -10.165 -11.953 5.560 1.00 80.44 93 SER A C 1
ATOM 712 O O . SER A 1 93 ? -11.128 -11.261 5.249 1.00 80.44 93 SER A O 1
ATOM 714 N N . ASN A 1 94 ? -10.068 -12.548 6.749 1.00 76.31 94 ASN A N 1
ATOM 715 C CA . ASN A 1 94 ? -11.060 -12.394 7.818 1.00 76.31 94 ASN A CA 1
ATOM 716 C C . ASN A 1 94 ? -10.641 -11.345 8.864 1.00 76.31 94 ASN A C 1
ATOM 718 O O . ASN A 1 94 ? -11.359 -11.110 9.829 1.00 76.31 94 ASN A O 1
ATOM 722 N N . SER A 1 95 ? -9.454 -10.745 8.721 1.00 83.25 95 SER A N 1
ATOM 723 C CA . SER A 1 95 ? -8.935 -9.739 9.649 1.00 83.25 95 SER A CA 1
ATOM 724 C C . SER A 1 95 ? -8.188 -8.636 8.911 1.00 83.25 95 SER A C 1
ATOM 726 O O . SER A 1 95 ? -7.539 -8.887 7.897 1.00 83.25 95 SER A O 1
ATOM 728 N N . PHE A 1 96 ? -8.226 -7.421 9.457 1.00 82.38 96 PHE A N 1
ATOM 729 C CA . PHE A 1 96 ? -7.576 -6.246 8.871 1.00 82.38 96 PHE A CA 1
ATOM 730 C C . PHE A 1 96 ? -6.063 -6.434 8.696 1.00 82.38 96 PHE A C 1
ATOM 732 O O . PHE A 1 96 ? -5.524 -6.169 7.623 1.00 82.38 96 PHE A O 1
ATOM 739 N N . LYS A 1 97 ? -5.386 -7.008 9.702 1.00 83.50 97 LYS A N 1
ATOM 740 C CA . LYS A 1 97 ? -3.963 -7.371 9.602 1.00 83.50 97 LYS A CA 1
ATOM 741 C C . LYS A 1 97 ? -3.699 -8.354 8.463 1.00 83.50 97 LYS A C 1
ATOM 743 O O . LYS A 1 97 ? -2.730 -8.190 7.726 1.00 83.50 97 LYS A O 1
ATOM 748 N N . SER A 1 98 ? -4.559 -9.364 8.313 1.00 85.06 98 SER A N 1
ATOM 749 C CA . SER A 1 98 ? -4.437 -10.330 7.223 1.00 85.06 98 SER A CA 1
ATOM 750 C C . SER A 1 98 ? -4.692 -9.673 5.868 1.00 85.06 98 SER A C 1
ATOM 752 O O . SER A 1 98 ? -3.997 -10.017 4.919 1.00 85.06 98 SER A O 1
ATOM 754 N N . THR A 1 99 ? -5.626 -8.721 5.770 1.00 87.00 99 THR A N 1
ATOM 755 C CA . THR A 1 99 ? -5.871 -7.954 4.541 1.00 87.00 99 THR A CA 1
ATOM 756 C C . THR A 1 99 ? -4.628 -7.180 4.122 1.00 87.00 99 THR A C 1
ATOM 758 O O . THR A 1 99 ? -4.213 -7.303 2.976 1.00 87.00 99 THR A O 1
ATOM 761 N N . ILE A 1 100 ? -4.010 -6.432 5.047 1.00 87.81 100 ILE A N 1
ATOM 762 C CA . ILE A 1 100 ? -2.795 -5.647 4.771 1.00 87.81 100 ILE A CA 1
ATOM 763 C C . ILE A 1 100 ? -1.660 -6.562 4.304 1.00 87.81 100 ILE A C 1
ATOM 765 O O . ILE A 1 100 ? -0.983 -6.276 3.323 1.00 87.81 100 ILE A O 1
ATOM 769 N N . PHE A 1 101 ? -1.444 -7.682 4.992 1.00 89.12 101 PHE A N 1
ATOM 770 C CA . PHE A 1 101 ? -0.340 -8.576 4.655 1.00 89.12 101 PHE A CA 1
ATOM 771 C C . PHE A 1 101 ? -0.544 -9.273 3.301 1.00 89.12 101 PHE A C 1
ATOM 773 O O . PHE A 1 101 ? 0.370 -9.313 2.478 1.00 89.12 101 PHE A O 1
ATOM 780 N N . ILE A 1 102 ? -1.754 -9.781 3.041 1.00 88.12 102 ILE A N 1
ATOM 781 C CA . ILE A 1 102 ? -2.083 -10.446 1.774 1.00 88.12 102 ILE A CA 1
ATOM 782 C C . ILE A 1 102 ? -2.047 -9.446 0.615 1.00 88.12 102 ILE A C 1
ATOM 784 O O . ILE A 1 102 ? -1.512 -9.781 -0.440 1.00 88.12 102 ILE A O 1
ATOM 788 N N . SER A 1 103 ? -2.551 -8.218 0.790 1.00 89.88 103 SER A N 1
ATOM 789 C CA . SER A 1 103 ? -2.531 -7.209 -0.276 1.00 89.88 103 SER A CA 1
ATOM 790 C C . SER A 1 103 ? -1.104 -6.828 -0.666 1.00 89.88 103 SER A C 1
ATOM 792 O O . SER A 1 103 ? -0.807 -6.748 -1.856 1.00 89.88 103 SER A O 1
ATOM 794 N N . VAL A 1 104 ? -0.197 -6.688 0.307 1.00 90.44 104 VAL A N 1
ATOM 795 C CA . VAL A 1 104 ? 1.229 -6.429 0.053 1.00 90.44 104 VAL A CA 1
ATOM 796 C C . VAL A 1 104 ? 1.872 -7.584 -0.720 1.00 90.44 104 VAL A C 1
ATOM 798 O O . VAL A 1 104 ? 2.558 -7.342 -1.711 1.00 90.44 104 VAL A O 1
ATOM 801 N N . ILE A 1 105 ? 1.617 -8.839 -0.335 1.00 91.50 105 ILE A N 1
ATOM 802 C CA . ILE A 1 105 ? 2.150 -10.011 -1.051 1.00 91.50 105 ILE A CA 1
ATOM 803 C C . ILE A 1 105 ? 1.618 -10.076 -2.488 1.00 91.50 105 ILE A C 1
ATOM 805 O O . ILE A 1 105 ? 2.390 -10.294 -3.426 1.00 91.50 105 ILE A O 1
ATOM 809 N N . LEU A 1 106 ? 0.314 -9.870 -2.685 1.00 89.31 106 LEU A N 1
ATOM 810 C CA . LEU A 1 106 ? -0.299 -9.861 -4.015 1.00 89.31 106 LEU A CA 1
ATOM 811 C C . LEU A 1 106 ? 0.264 -8.734 -4.882 1.00 89.31 106 LEU A C 1
ATOM 813 O O . LEU A 1 106 ? 0.614 -8.967 -6.037 1.00 89.31 106 LEU A O 1
ATOM 817 N N . ALA A 1 107 ? 0.426 -7.538 -4.314 1.00 89.06 107 ALA A N 1
ATOM 818 C CA . ALA A 1 107 ? 1.032 -6.405 -4.999 1.00 89.06 107 ALA A CA 1
ATOM 819 C C . ALA A 1 107 ? 2.467 -6.731 -5.448 1.00 89.06 107 ALA A C 1
ATOM 821 O O . ALA A 1 107 ? 2.763 -6.628 -6.638 1.00 89.06 107 ALA A O 1
ATOM 822 N N . ILE A 1 108 ? 3.331 -7.201 -4.541 1.00 90.19 108 ILE A N 1
ATOM 823 C CA . ILE A 1 108 ? 4.734 -7.532 -4.843 1.00 90.19 108 ILE A CA 1
ATOM 824 C C . ILE A 1 108 ? 4.824 -8.629 -5.907 1.00 90.19 108 ILE A C 1
ATOM 826 O O . ILE A 1 108 ? 5.528 -8.469 -6.904 1.00 90.19 108 ILE A O 1
ATOM 830 N N . THR A 1 109 ? 4.087 -9.729 -5.737 1.00 90.44 109 THR A N 1
ATOM 831 C CA . THR A 1 109 ? 4.107 -10.838 -6.702 1.00 90.44 109 THR A CA 1
ATOM 832 C C . THR A 1 109 ? 3.577 -10.407 -8.068 1.00 90.44 109 THR A C 1
ATOM 834 O O . THR A 1 109 ? 4.182 -10.754 -9.079 1.00 90.44 109 THR A O 1
ATOM 837 N N . SER A 1 110 ? 2.513 -9.597 -8.126 1.00 87.19 110 SER A N 1
ATOM 838 C CA . SER A 1 110 ? 1.979 -9.078 -9.393 1.00 87.19 110 SER A CA 1
ATOM 839 C C . SER A 1 110 ? 2.994 -8.217 -10.152 1.00 87.19 110 SER A C 1
ATOM 841 O O . SER A 1 110 ? 3.101 -8.331 -11.372 1.00 87.19 110 SER A O 1
ATOM 843 N N . VAL A 1 111 ? 3.785 -7.409 -9.437 1.00 86.62 111 VAL A N 1
ATOM 844 C CA . VAL A 1 111 ? 4.846 -6.590 -10.033 1.00 86.62 111 VAL A CA 1
ATOM 845 C C . VAL A 1 111 ? 5.984 -7.472 -10.524 1.00 86.62 111 VAL A C 1
ATOM 847 O O . VAL A 1 111 ? 6.403 -7.313 -11.664 1.00 86.62 111 VAL A O 1
ATOM 850 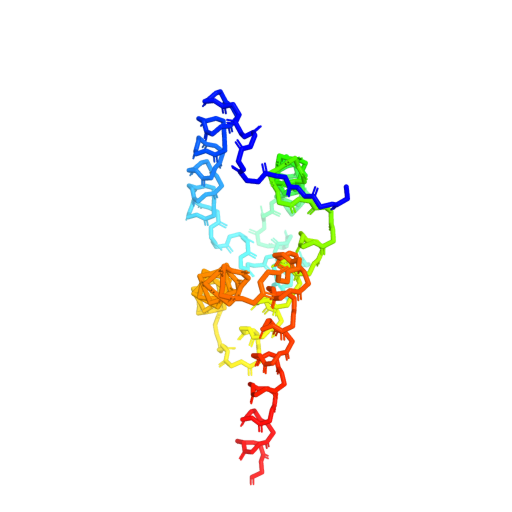N N . ILE A 1 112 ? 6.447 -8.437 -9.723 1.00 87.75 112 ILE A N 1
ATOM 851 C CA . ILE A 1 112 ? 7.529 -9.351 -10.123 1.00 87.75 112 ILE A CA 1
ATOM 852 C C . ILE A 1 112 ? 7.139 -10.126 -11.387 1.00 87.75 112 ILE A C 1
ATOM 854 O O . ILE A 1 112 ? 7.876 -10.101 -12.371 1.00 87.75 112 ILE A O 1
ATOM 858 N N . PHE A 1 113 ? 5.966 -10.768 -11.397 1.00 86.69 113 PHE A N 1
ATOM 859 C CA . PHE A 1 113 ? 5.500 -11.522 -12.562 1.00 86.69 113 PHE A CA 1
ATOM 860 C C . PHE A 1 113 ? 5.223 -10.618 -13.768 1.00 86.69 113 PHE A C 1
ATOM 862 O O . PHE A 1 113 ? 5.544 -10.993 -14.895 1.00 86.69 113 PHE A O 1
ATOM 869 N N . GLY A 1 114 ? 4.666 -9.422 -13.555 1.00 84.56 114 GLY A N 1
ATOM 870 C CA . GLY A 1 114 ? 4.354 -8.490 -14.639 1.00 84.56 114 GLY A CA 1
ATOM 871 C C . GLY A 1 114 ? 5.585 -7.880 -15.286 1.00 84.56 114 GLY A C 1
ATOM 872 O O . GLY A 1 114 ? 5.630 -7.762 -16.509 1.00 84.56 114 GLY A O 1
ATOM 873 N N . VAL A 1 115 ? 6.609 -7.572 -14.492 1.00 83.56 115 VAL A N 1
ATOM 874 C CA . VAL A 1 115 ? 7.915 -7.142 -14.996 1.00 83.56 115 VAL A CA 1
ATOM 875 C C . VAL A 1 115 ? 8.598 -8.294 -15.732 1.00 83.56 115 VAL A C 1
ATOM 877 O O . VAL A 1 115 ? 9.046 -8.102 -16.857 1.00 83.56 115 VAL A O 1
ATOM 880 N N . PHE A 1 116 ? 8.613 -9.504 -15.164 1.00 85.06 116 PHE A N 1
ATOM 881 C CA . PHE A 1 116 ? 9.239 -10.667 -15.800 1.00 85.06 116 PHE A CA 1
ATOM 882 C C . PHE A 1 116 ? 8.598 -11.017 -17.154 1.00 85.06 116 PHE A C 1
ATOM 884 O O . PHE A 1 116 ? 9.306 -11.227 -18.135 1.00 85.06 116 PHE A O 1
ATOM 891 N N . MET A 1 117 ? 7.262 -11.012 -17.248 1.00 81.88 117 MET A N 1
ATOM 892 C CA . MET A 1 117 ? 6.570 -11.205 -18.528 1.00 81.88 117 MET A CA 1
ATOM 893 C C . MET A 1 117 ? 6.801 -10.052 -19.507 1.00 81.88 117 MET A C 1
ATOM 895 O O . MET A 1 117 ? 6.946 -10.297 -20.701 1.00 81.88 117 MET A O 1
ATOM 899 N N . SER A 1 118 ? 6.852 -8.807 -19.026 1.00 82.06 118 SER A N 1
ATOM 900 C CA . SER A 1 118 ? 7.149 -7.651 -19.878 1.00 82.06 118 SER A CA 1
ATOM 901 C C . SER A 1 118 ? 8.542 -7.754 -20.506 1.00 82.06 118 SER A C 1
ATOM 903 O O . SER A 1 118 ? 8.671 -7.487 -21.694 1.00 82.06 118 SER A O 1
ATOM 905 N N . PHE A 1 119 ? 9.542 -8.247 -19.765 1.00 77.25 119 PHE A N 1
ATOM 906 C CA . PHE A 1 119 ? 10.889 -8.485 -20.296 1.00 77.25 119 PHE A CA 1
ATOM 907 C C . PHE A 1 119 ? 10.953 -9.579 -21.370 1.00 77.25 119 PHE A C 1
ATOM 909 O O . PHE A 1 119 ? 11.804 -9.506 -22.248 1.00 77.25 119 PHE A O 1
ATOM 916 N N . ILE A 1 120 ? 10.094 -10.600 -21.301 1.00 76.69 120 ILE A N 1
ATOM 917 C CA . ILE A 1 120 ? 10.097 -11.706 -22.274 1.00 76.69 120 ILE A CA 1
ATOM 918 C C . ILE A 1 120 ? 9.338 -11.333 -23.552 1.00 76.69 120 ILE A C 1
ATOM 920 O O . ILE A 1 120 ? 9.752 -11.715 -24.643 1.00 76.69 120 ILE A O 1
ATOM 924 N N . TYR A 1 121 ? 8.213 -10.627 -23.416 1.00 74.88 121 TYR A N 1
ATOM 925 C CA . TYR A 1 121 ? 7.266 -10.394 -24.511 1.00 74.88 121 TYR A CA 1
ATOM 926 C C . TYR A 1 121 ? 7.268 -8.953 -25.052 1.00 74.88 121 TYR A C 1
ATOM 928 O O . TYR A 1 121 ? 6.427 -8.634 -25.890 1.00 74.88 121 TYR A O 1
ATOM 936 N N . ASP A 1 122 ? 8.155 -8.076 -24.562 1.00 71.25 122 ASP A N 1
ATOM 937 C CA . ASP A 1 122 ? 8.225 -6.638 -24.901 1.00 71.25 122 ASP A CA 1
ATOM 938 C C . ASP A 1 122 ? 6.887 -5.881 -24.728 1.00 71.25 122 ASP A C 1
ATOM 940 O O . ASP A 1 122 ? 6.652 -4.807 -25.290 1.00 71.25 122 ASP A O 1
ATOM 944 N N . PHE A 1 123 ? 5.970 -6.420 -23.916 1.00 76.69 123 PHE A N 1
ATOM 945 C CA . PHE A 1 123 ? 4.693 -5.769 -23.635 1.00 76.69 123 PHE A CA 1
ATOM 946 C C . PHE A 1 123 ? 4.869 -4.555 -22.717 1.00 76.69 123 PHE A C 1
ATOM 948 O O . PHE A 1 123 ? 5.746 -4.570 -21.850 1.00 76.69 123 PHE A O 1
ATOM 955 N N . PRO A 1 124 ? 3.988 -3.537 -22.808 1.00 75.94 124 PRO A N 1
ATOM 956 C CA . PRO A 1 124 ? 3.998 -2.414 -21.878 1.00 75.94 124 PRO A CA 1
ATOM 957 C C . PRO A 1 124 ? 3.873 -2.904 -20.428 1.00 75.94 124 PRO A C 1
ATOM 959 O O . PRO A 1 124 ? 2.831 -3.437 -20.041 1.00 75.94 124 PRO A O 1
ATOM 962 N N . THR A 1 125 ? 4.911 -2.681 -19.612 1.00 75.50 125 THR A N 1
ATOM 963 C CA . THR A 1 125 ? 4.998 -3.092 -18.191 1.00 75.50 125 THR A CA 1
ATOM 964 C C . THR A 1 125 ? 3.725 -2.773 -17.406 1.00 75.50 125 THR A C 1
ATOM 966 O O . THR A 1 125 ? 3.206 -3.611 -16.668 1.00 75.50 125 THR A O 1
ATOM 969 N N . GLY A 1 126 ? 3.180 -1.571 -17.621 1.00 76.44 126 GLY A N 1
ATOM 970 C CA . GLY A 1 126 ? 1.936 -1.108 -17.016 1.00 76.44 126 GLY A CA 1
ATOM 971 C C . GLY A 1 126 ? 0.740 -2.018 -17.300 1.00 76.44 126 GLY A C 1
ATOM 972 O O . GLY A 1 126 ? 0.029 -2.397 -16.376 1.00 76.44 126 GLY A O 1
ATOM 973 N N . ALA A 1 127 ? 0.530 -2.397 -18.560 1.00 79.94 127 ALA A N 1
ATOM 974 C CA . ALA A 1 127 ? -0.615 -3.211 -18.965 1.00 79.94 127 ALA A CA 1
ATOM 975 C C . ALA A 1 127 ? -0.504 -4.650 -18.438 1.00 79.94 127 ALA A C 1
ATOM 977 O O . ALA A 1 127 ? -1.481 -5.198 -17.926 1.00 79.94 127 ALA A O 1
ATOM 978 N N . THR A 1 128 ? 0.694 -5.237 -18.488 1.00 85.00 128 THR A N 1
ATOM 979 C CA . THR A 1 128 ? 0.941 -6.615 -18.040 1.00 85.00 128 THR A CA 1
ATOM 980 C C . THR A 1 128 ? 0.693 -6.782 -16.539 1.00 85.00 128 THR A C 1
ATOM 982 O O . THR A 1 128 ? 0.047 -7.741 -16.118 1.00 85.00 128 THR A O 1
ATOM 985 N N . ILE A 1 129 ? 1.130 -5.820 -15.717 1.00 84.75 129 ILE A N 1
ATOM 986 C CA . ILE A 1 129 ? 0.902 -5.843 -14.260 1.00 84.75 129 ILE A CA 1
ATOM 987 C C . ILE A 1 129 ? -0.594 -5.733 -13.931 1.00 84.75 129 ILE A C 1
ATOM 989 O O . ILE A 1 129 ? -1.085 -6.422 -13.032 1.00 84.75 129 ILE A O 1
ATOM 993 N N . VAL A 1 130 ? -1.345 -4.903 -14.662 1.00 84.56 130 VAL A N 1
ATOM 994 C CA . VAL A 1 130 ? -2.804 -4.778 -14.484 1.00 84.56 130 VAL A CA 1
ATOM 995 C C . VAL A 1 130 ? -3.523 -6.065 -14.880 1.00 84.56 130 VAL A C 1
ATOM 997 O O . VAL A 1 130 ? -4.431 -6.509 -14.175 1.00 84.56 130 VAL A O 1
ATOM 1000 N N . MET A 1 131 ? -3.092 -6.699 -15.970 1.00 85.81 131 MET A N 1
ATOM 1001 C CA . MET A 1 131 ? -3.656 -7.964 -16.431 1.00 85.81 131 MET A CA 1
ATOM 1002 C C . MET A 1 131 ? -3.447 -9.079 -15.397 1.00 85.81 131 MET A C 1
ATOM 1004 O O . MET A 1 131 ? -4.394 -9.789 -15.067 1.00 85.81 131 MET A O 1
ATOM 1008 N N . ILE A 1 132 ? -2.257 -9.172 -14.795 1.00 86.94 132 ILE A N 1
ATOM 1009 C CA . ILE A 1 132 ? -1.970 -10.138 -13.721 1.00 86.94 132 ILE A CA 1
ATOM 1010 C C . ILE A 1 132 ? -2.803 -9.855 -12.468 1.00 86.94 132 ILE A C 1
ATOM 1012 O O . ILE A 1 132 ? -3.393 -10.777 -11.909 1.00 86.94 132 ILE A O 1
ATOM 1016 N N . ASN A 1 133 ? -2.912 -8.591 -12.048 1.00 85.69 133 ASN A N 1
ATOM 1017 C CA . ASN A 1 133 ? -3.770 -8.215 -10.919 1.00 85.69 133 ASN A CA 1
ATOM 1018 C C . ASN A 1 133 ? -5.240 -8.586 -11.163 1.00 85.69 133 ASN A C 1
ATOM 1020 O O . ASN A 1 133 ? -5.913 -9.081 -10.261 1.00 85.69 133 ASN A O 1
ATOM 1024 N N . SER A 1 134 ? -5.725 -8.402 -12.393 1.00 85.25 134 SER A N 1
ATOM 1025 C CA . SER A 1 134 ? -7.083 -8.790 -12.786 1.00 85.25 134 SER A CA 1
ATOM 1026 C C . SER A 1 134 ? -7.273 -10.310 -12.746 1.00 85.25 134 SER A C 1
AT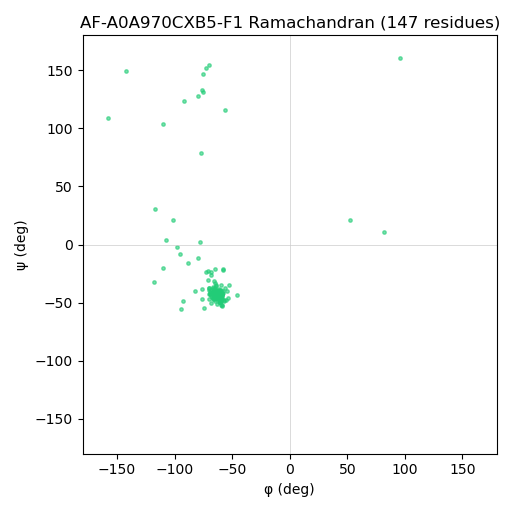OM 1028 O O . SER A 1 134 ? -8.295 -10.787 -12.260 1.00 85.25 134 SER A O 1
ATOM 1030 N N . ILE A 1 135 ? -6.277 -11.084 -13.191 1.00 87.56 135 ILE A N 1
ATOM 1031 C CA . ILE A 1 135 ? -6.293 -12.552 -13.109 1.00 87.56 135 ILE A CA 1
ATOM 1032 C C . ILE A 1 135 ? -6.346 -13.010 -11.648 1.00 87.56 135 ILE A C 1
ATOM 1034 O O . ILE A 1 135 ? -7.185 -13.841 -11.307 1.00 87.56 135 ILE A O 1
ATOM 1038 N N . TYR A 1 136 ? -5.511 -12.442 -10.771 1.00 86.81 136 TYR A N 1
ATOM 1039 C CA . TYR A 1 136 ? -5.568 -12.729 -9.336 1.00 86.81 136 TYR A CA 1
ATOM 1040 C C . TYR A 1 136 ? -6.947 -12.421 -8.762 1.00 86.81 136 TYR A C 1
ATOM 1042 O O . TYR A 1 136 ? -7.539 -13.278 -8.108 1.00 86.81 136 TYR A O 1
ATOM 1050 N N . PHE A 1 137 ? -7.500 -11.248 -9.065 1.00 85.69 137 PHE A N 1
ATOM 1051 C CA . PHE A 1 137 ? -8.833 -10.870 -8.613 1.00 85.69 137 PHE A CA 1
ATOM 1052 C C . PHE A 1 137 ? -9.903 -11.897 -9.018 1.00 85.69 137 PHE A C 1
ATOM 1054 O O . PHE A 1 137 ? -10.678 -12.331 -8.166 1.00 85.69 137 PHE A O 1
ATOM 1061 N N . VAL A 1 138 ? -9.916 -12.336 -10.283 1.00 87.25 138 VAL A N 1
ATOM 1062 C CA . VAL A 1 138 ? -10.881 -13.328 -10.790 1.00 87.25 138 VAL A CA 1
ATOM 1063 C C . VAL A 1 138 ? -10.686 -14.699 -10.140 1.00 87.25 138 VAL A C 1
ATOM 1065 O O . VAL A 1 138 ? -11.668 -15.314 -9.726 1.00 87.25 138 VAL A O 1
ATOM 1068 N N . ILE A 1 139 ? -9.442 -15.173 -10.007 1.00 85.88 139 ILE A N 1
ATOM 1069 C CA . ILE A 1 139 ? -9.135 -16.466 -9.374 1.00 85.88 139 ILE A CA 1
ATOM 1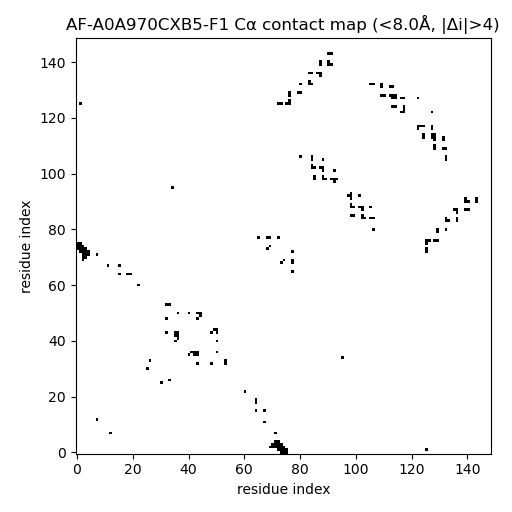070 C C . ILE A 1 139 ? -9.628 -16.476 -7.927 1.00 85.88 139 ILE A C 1
ATOM 1072 O O . ILE A 1 139 ? -10.318 -17.405 -7.508 1.00 85.88 139 ILE A O 1
ATOM 1076 N N . PHE A 1 140 ? -9.317 -15.433 -7.161 1.00 83.94 140 PHE A N 1
ATOM 1077 C CA . PHE A 1 140 ? -9.711 -15.369 -5.758 1.00 83.94 140 PHE A CA 1
ATOM 1078 C C . PHE A 1 140 ? -11.214 -15.163 -5.569 1.00 83.94 140 PHE A C 1
ATOM 1080 O O . PHE A 1 140 ? -11.781 -15.707 -4.620 1.00 83.94 140 PHE A O 1
ATOM 1087 N N . LEU A 1 141 ? -11.877 -14.476 -6.500 1.00 84.38 141 LEU A N 1
ATOM 1088 C CA . LEU A 1 141 ? -13.335 -14.383 -6.525 1.00 84.38 141 LEU A CA 1
ATOM 1089 C C . LEU A 1 141 ? -13.978 -15.744 -6.795 1.00 84.38 141 LEU A C 1
ATOM 1091 O O . LEU A 1 141 ? -14.914 -16.128 -6.091 1.00 84.38 141 LEU A O 1
ATOM 1095 N N . ALA A 1 142 ? -13.444 -16.512 -7.747 1.00 84.06 142 ALA A N 1
ATOM 1096 C CA . ALA A 1 142 ? -13.905 -17.869 -8.020 1.00 84.06 142 ALA A CA 1
ATOM 1097 C C . ALA A 1 142 ? -13.718 -18.791 -6.802 1.00 84.06 142 ALA A C 1
ATOM 1099 O O . ALA A 1 142 ? -14.654 -19.493 -6.423 1.00 84.06 142 ALA A O 1
ATOM 1100 N N . ILE A 1 143 ? -12.559 -18.734 -6.134 1.00 82.12 143 ILE A N 1
ATOM 1101 C CA . ILE A 1 143 ? -12.286 -19.503 -4.907 1.00 82.12 143 ILE A CA 1
ATOM 1102 C C . ILE A 1 143 ? -13.260 -19.120 -3.788 1.00 82.12 143 ILE A C 1
ATOM 1104 O O . ILE A 1 143 ? -13.786 -19.995 -3.103 1.00 82.12 143 ILE A O 1
ATOM 1108 N N . LYS A 1 144 ? -13.526 -17.822 -3.597 1.00 77.62 144 LYS A N 1
ATOM 1109 C CA . LYS A 1 144 ? -14.489 -17.357 -2.592 1.00 77.62 144 LYS A CA 1
ATOM 1110 C C . LYS A 1 144 ? -15.891 -17.885 -2.884 1.00 77.62 144 LYS A C 1
ATOM 1112 O O . LYS A 1 144 ? -16.560 -18.341 -1.963 1.00 77.62 144 LYS A O 1
ATOM 1117 N N . LYS A 1 145 ? -16.318 -17.845 -4.150 1.00 76.62 145 LYS A N 1
ATOM 1118 C CA . LYS A 1 145 ? -17.624 -18.359 -4.576 1.00 76.62 145 LYS A CA 1
ATOM 1119 C C . LYS A 1 145 ? -17.754 -19.861 -4.295 1.00 76.62 145 LYS A C 1
ATOM 1121 O O . LYS A 1 145 ? -18.731 -20.258 -3.683 1.00 76.62 145 LYS A O 1
ATOM 1126 N N . LEU A 1 146 ? -16.731 -20.650 -4.632 1.00 74.38 146 LEU A N 1
ATOM 1127 C CA . LEU A 1 146 ? -16.665 -22.095 -4.359 1.00 74.38 146 LEU A CA 1
ATOM 1128 C C . LEU A 1 146 ? -16.624 -22.458 -2.867 1.00 74.38 146 LEU A C 1
ATOM 1130 O O . LEU A 1 146 ? -16.912 -23.591 -2.514 1.00 74.38 146 LEU A O 1
ATOM 1134 N N . ARG A 1 147 ? -16.224 -21.530 -1.991 1.00 66.25 147 ARG A N 1
ATOM 1135 C CA . ARG A 1 147 ? -16.213 -21.732 -0.533 1.00 66.25 147 ARG A CA 1
ATOM 1136 C C . ARG A 1 147 ? -17.545 -21.358 0.134 1.00 66.25 147 ARG A C 1
ATOM 1138 O O . ARG A 1 147 ? -17.738 -21.666 1.306 1.00 66.25 147 ARG A O 1
ATOM 1145 N N . LEU A 1 148 ? -18.400 -20.619 -0.574 1.00 58.81 148 LEU A N 1
ATOM 1146 C CA . LEU A 1 148 ? -19.722 -20.178 -0.115 1.00 58.81 148 LEU A CA 1
ATOM 1147 C C . LEU A 1 148 ? -20.855 -21.116 -0.570 1.00 58.81 148 LEU A C 1
ATOM 1149 O O . LEU A 1 148 ? -21.982 -20.934 -0.113 1.00 58.81 148 LEU A O 1
ATOM 1153 N N . GLU A 1 149 ? -20.555 -22.085 -1.438 1.00 45.75 149 GLU A N 1
ATOM 1154 C CA . GLU A 1 149 ? -21.418 -23.220 -1.807 1.00 45.75 149 GLU A CA 1
ATOM 1155 C C . GLU A 1 149 ? -21.031 -24.466 -0.998 1.00 45.75 149 GLU A C 1
ATOM 1157 O O . GLU A 1 149 ? -21.957 -25.206 -0.597 1.00 45.75 149 GLU A O 1
#

Mean predicted aligned error: 6.69 Å

pLDDT: mean 83.05, std 8.85, range [45.75, 94.44]

Solvent-accessible surface area (backbone atoms only — not comparable to full-atom values): 7942 Å² total; per-residue (Å²): 104,78,30,50,75,88,72,66,49,72,65,60,50,51,51,51,51,54,50,53,51,51,52,52,50,49,50,67,75,42,40,70,60,54,51,37,46,74,75,36,54,68,61,27,46,75,74,69,45,62,58,68,62,51,53,50,51,51,49,52,55,48,51,54,52,50,58,57,42,33,63,41,52,6,56,68,37,48,66,42,61,67,46,42,28,46,56,41,19,55,63,73,38,93,43,72,70,50,22,56,52,45,14,51,51,46,45,53,50,28,47,54,54,12,47,54,50,17,72,74,66,76,46,61,48,49,58,43,24,49,53,46,40,51,50,51,35,52,53,48,50,53,53,43,53,67,72,76,110